Protein AF-A0AAV4VAB2-F1 (afdb_monomer_lite)

Sequence (77 aa):
MNRVKEIRSISEPLQWNYVPGNLNPADLPSRGCSVNTLIARRWWEGAAWLTEEEELWPISNLYPNKNVVNAEKKNQL

Foldseek 3Di:
DDVVVVCVVVDDPVPDADDDLVQQLCNDVVVDDDPVSNVVSVNVVTGPCVPPDPVSPPHPPDPDPVVVVVVVVVVVD

Organism: Caerostris extrusa (NCBI:txid172846)

pLDDT: mean 81.91, std 10.92, range [44.25, 96.5]

Secondary structure (DSSP, 8-state):
--HHHHHHHH--GGG-----GGG-TTHHHHH---HHHHHHTTGGG--GGGGS-GGGS--------HHHHHHHHHTT-

Structure (mmCIF, N/CA/C/O backbone):
data_AF-A0AAV4VAB2-F1
#
_entry.id   AF-A0AAV4VAB2-F1
#
loop_
_atom_site.group_PDB
_atom_site.id
_atom_site.type_symbol
_atom_site.label_atom_id
_atom_site.label_alt_id
_atom_site.label_comp_id
_atom_site.label_asym_id
_atom_site.label_entity_id
_atom_site.label_seq_id
_atom_site.pdbx_PDB_ins_code
_atom_site.Cartn_x
_atom_site.Cartn_y
_atom_site.Cartn_z
_atom_site.occupancy
_atom_site.B_iso_or_equiv
_atom_site.auth_seq_id
_atom_site.auth_comp_id
_atom_site.auth_asym_id
_atom_site.auth_atom_id
_atom_site.pdbx_PDB_model_num
ATOM 1 N N . MET A 1 1 ? -16.807 11.658 -8.171 1.00 72.75 1 MET A N 1
ATOM 2 C CA . MET A 1 1 ? -16.478 10.554 -7.243 1.00 72.75 1 MET A CA 1
ATOM 3 C C . MET A 1 1 ? -15.633 11.118 -6.112 1.00 72.75 1 MET A C 1
ATOM 5 O O . MET A 1 1 ? -14.658 11.794 -6.403 1.00 72.75 1 MET A O 1
ATOM 9 N N . ASN A 1 2 ? -16.024 10.932 -4.850 1.00 92.19 2 ASN A N 1
ATOM 10 C CA . ASN A 1 2 ? -15.233 11.375 -3.699 1.00 92.19 2 ASN A CA 1
ATOM 11 C C . ASN A 1 2 ? -14.743 10.128 -2.955 1.00 92.19 2 ASN A C 1
ATOM 13 O O . ASN A 1 2 ? -15.499 9.537 -2.187 1.00 92.19 2 ASN A O 1
ATOM 17 N N . ARG A 1 3 ? -13.489 9.737 -3.208 1.00 92.06 3 ARG A N 1
ATOM 18 C CA . ARG A 1 3 ? -12.884 8.519 -2.644 1.00 92.06 3 ARG A CA 1
ATOM 19 C C . ARG A 1 3 ? -12.859 8.539 -1.118 1.00 92.06 3 ARG A C 1
ATOM 21 O O . ARG A 1 3 ? -13.050 7.504 -0.500 1.00 92.06 3 ARG A O 1
ATOM 28 N N . VAL A 1 4 ? -12.703 9.714 -0.504 1.00 91.75 4 VAL A N 1
ATOM 29 C CA . VAL A 1 4 ? -12.721 9.848 0.961 1.00 91.75 4 VAL A CA 1
ATOM 30 C C . VAL A 1 4 ? -14.093 9.481 1.524 1.00 91.75 4 VAL A C 1
ATOM 32 O O . VAL A 1 4 ? -14.169 8.742 2.499 1.00 91.75 4 VAL A O 1
ATOM 35 N N . LYS A 1 5 ? -15.184 9.961 0.911 1.00 94.00 5 LYS A N 1
ATOM 36 C CA . LYS A 1 5 ? -16.547 9.597 1.339 1.00 94.00 5 LYS A CA 1
ATOM 37 C C . LYS A 1 5 ? -16.820 8.103 1.165 1.00 94.00 5 LYS A C 1
ATOM 39 O O . LYS A 1 5 ? -17.419 7.503 2.045 1.00 94.00 5 LYS A O 1
ATOM 44 N N . GLU A 1 6 ? -16.372 7.527 0.055 1.00 95.94 6 GLU A N 1
ATOM 45 C CA . GLU A 1 6 ? -16.524 6.100 -0.242 1.00 95.94 6 GLU A CA 1
ATOM 46 C C . GLU A 1 6 ? -15.787 5.229 0.786 1.00 95.94 6 GLU A C 1
ATOM 48 O O . GLU A 1 6 ? -16.413 4.395 1.432 1.00 95.94 6 GLU A O 1
ATOM 53 N N . ILE A 1 7 ? -14.498 5.484 1.033 1.00 93.44 7 ILE A N 1
ATOM 54 C CA . ILE A 1 7 ? -13.692 4.723 2.004 1.00 93.44 7 ILE A CA 1
ATOM 55 C C . ILE A 1 7 ? -14.293 4.824 3.414 1.00 93.44 7 ILE A C 1
ATOM 57 O O . ILE A 1 7 ? -14.433 3.814 4.098 1.00 93.44 7 ILE A O 1
ATOM 61 N N . ARG A 1 8 ? -14.724 6.024 3.827 1.00 94.00 8 ARG A N 1
ATOM 62 C CA . ARG A 1 8 ? -15.388 6.245 5.125 1.00 94.00 8 ARG A CA 1
ATOM 63 C C . ARG A 1 8 ? -16.774 5.607 5.236 1.00 94.00 8 ARG A C 1
ATOM 65 O O . ARG A 1 8 ? -17.299 5.532 6.336 1.00 94.00 8 ARG A O 1
ATOM 72 N N . SER A 1 9 ? -17.389 5.201 4.123 1.00 96.31 9 SER A N 1
ATOM 73 C CA . SER A 1 9 ? -18.669 4.480 4.142 1.00 96.31 9 SER A CA 1
ATOM 74 C C . SER A 1 9 ? -18.509 2.969 4.321 1.00 96.31 9 SER A C 1
ATOM 76 O O . SER A 1 9 ? -19.482 2.302 4.652 1.00 96.31 9 SER A O 1
ATOM 78 N N . ILE A 1 10 ? -17.296 2.438 4.113 1.00 96.50 10 ILE A N 1
ATOM 79 C CA . ILE A 1 10 ? -16.998 0.997 4.165 1.00 96.50 10 ILE A CA 1
ATOM 80 C C . ILE A 1 10 ? -15.936 0.627 5.212 1.00 96.50 10 ILE A C 1
ATOM 82 O O . ILE A 1 10 ? -15.606 -0.546 5.347 1.00 96.50 10 ILE A O 1
ATOM 86 N N . SER A 1 11 ? -15.363 1.606 5.916 1.00 95.06 11 SER A N 1
ATOM 87 C CA . SER A 1 11 ? -14.334 1.385 6.936 1.00 95.06 11 SER A CA 1
ATOM 88 C C . SER A 1 11 ? -14.301 2.519 7.959 1.00 95.06 11 SER A C 1
ATOM 90 O O . SER A 1 11 ? -14.565 3.679 7.629 1.00 95.06 11 SER A O 1
ATOM 92 N N . GLU A 1 12 ? -13.920 2.179 9.185 1.00 93.44 12 GLU A N 1
ATOM 93 C CA . GLU A 1 12 ? -13.697 3.119 10.277 1.00 93.44 12 GLU A CA 1
ATOM 94 C C . GLU A 1 12 ? -12.230 3.574 10.330 1.00 93.44 12 GLU A C 1
ATOM 96 O O . GLU A 1 12 ? -11.331 2.772 10.066 1.00 93.44 12 GLU A O 1
ATOM 101 N N . PRO A 1 13 ? -11.938 4.821 10.752 1.00 87.75 13 PRO A N 1
ATOM 102 C CA . PRO A 1 13 ? -10.563 5.316 10.864 1.00 87.75 13 PRO A CA 1
ATOM 103 C C . PRO A 1 13 ? -9.650 4.461 11.755 1.00 87.75 13 PRO A C 1
ATOM 105 O O . PRO A 1 13 ? -8.446 4.417 11.532 1.00 87.75 13 PRO A O 1
ATOM 108 N N . LEU A 1 14 ? -10.217 3.777 12.756 1.00 84.88 14 LEU A N 1
ATOM 109 C CA . LEU A 1 14 ? -9.495 2.869 13.657 1.00 84.88 14 LEU A CA 1
ATOM 110 C C . LEU A 1 14 ? -8.952 1.619 12.946 1.00 84.88 14 LEU A C 1
ATOM 112 O O . LEU A 1 14 ? -8.040 0.986 13.460 1.00 84.88 14 LEU A O 1
ATOM 116 N N . GLN A 1 15 ? -9.498 1.273 11.779 1.00 86.25 15 GLN A N 1
ATOM 117 C CA . GLN A 1 15 ? -9.051 0.141 10.963 1.00 86.25 15 GLN A CA 1
ATOM 118 C C . GLN A 1 15 ? -7.913 0.530 10.005 1.00 86.25 15 GLN A C 1
ATOM 120 O O . GLN A 1 15 ? -7.410 -0.309 9.260 1.00 86.25 15 GLN A O 1
ATOM 125 N N . TRP A 1 16 ? -7.539 1.812 9.944 1.00 86.00 16 TRP A N 1
ATOM 126 C CA . TRP A 1 16 ? -6.548 2.298 8.991 1.00 86.00 16 TRP A CA 1
ATOM 127 C C . TRP A 1 16 ? -5.150 2.228 9.595 1.00 86.00 16 TRP A C 1
ATOM 129 O O . TRP A 1 16 ? -4.819 2.962 10.524 1.00 86.00 16 TRP A O 1
ATOM 139 N N . ASN A 1 17 ? -4.306 1.388 9.005 1.00 82.06 17 ASN A N 1
ATOM 140 C CA . ASN A 1 17 ? -2.911 1.243 9.396 1.00 82.06 17 ASN A CA 1
ATOM 141 C C . ASN A 1 17 ? -1.988 1.996 8.433 1.00 82.06 17 ASN A C 1
ATOM 143 O O . ASN A 1 17 ? -2.187 1.997 7.215 1.00 82.06 17 ASN A O 1
ATOM 147 N N . TYR A 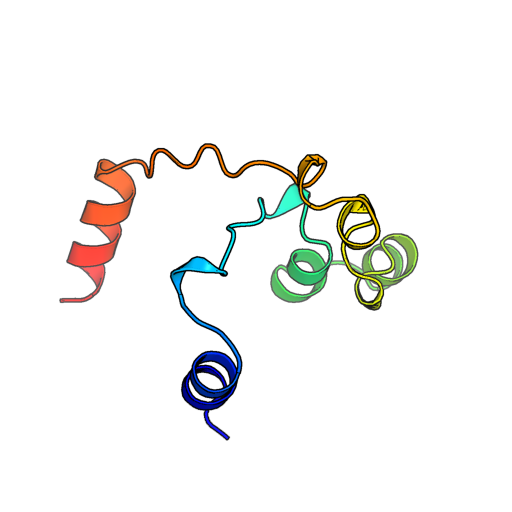1 18 ? -0.952 2.634 8.976 1.00 82.06 18 TYR A N 1
ATOM 148 C CA . TYR A 1 18 ? 0.097 3.220 8.151 1.00 82.06 18 TYR A CA 1
ATOM 149 C C . TYR A 1 18 ? 1.033 2.136 7.628 1.00 82.06 18 TYR A C 1
ATOM 151 O O . TYR A 1 18 ? 1.570 1.344 8.401 1.00 82.06 18 TYR A O 1
ATOM 159 N N . VAL A 1 19 ? 1.306 2.183 6.326 1.00 81.44 19 VAL A N 1
ATOM 160 C CA . VAL A 1 19 ? 2.309 1.336 5.682 1.00 81.44 19 VAL A CA 1
ATOM 161 C C . VAL A 1 19 ? 3.524 2.193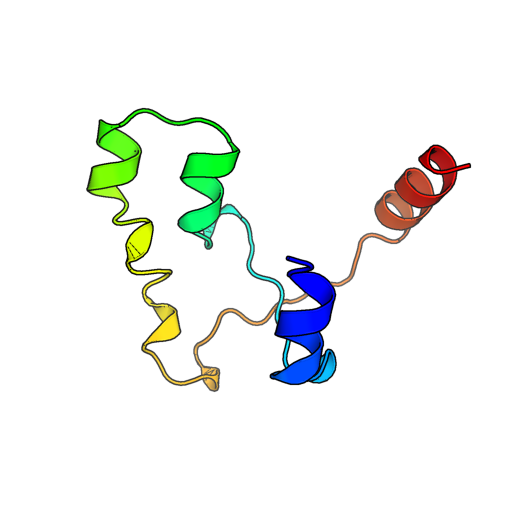 5.317 1.00 81.44 19 VAL A C 1
ATOM 163 O O . VAL A 1 19 ? 3.377 3.153 4.552 1.00 81.44 19 VAL A O 1
ATOM 166 N N . PRO A 1 20 ? 4.732 1.862 5.811 1.00 80.62 20 PRO A N 1
ATOM 167 C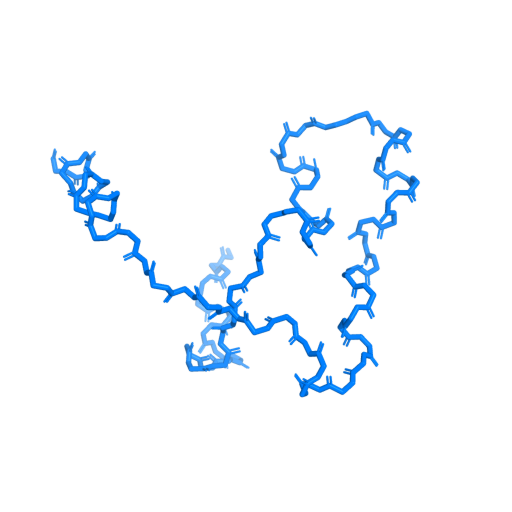 CA . PRO A 1 20 ? 5.964 2.497 5.358 1.00 80.62 20 PRO A CA 1
ATOM 168 C C . PRO A 1 20 ? 6.099 2.440 3.832 1.00 80.62 20 PRO A C 1
ATOM 170 O O . PRO A 1 20 ? 5.878 1.394 3.228 1.00 80.62 20 PRO A O 1
ATOM 173 N N . GLY A 1 21 ? 6.498 3.544 3.192 1.00 80.19 21 GLY A N 1
ATOM 174 C CA . GLY A 1 21 ? 6.542 3.628 1.722 1.00 80.19 21 GLY A CA 1
ATOM 175 C C . GLY A 1 21 ? 7.425 2.560 1.060 1.00 80.19 21 GLY A C 1
ATOM 176 O O . GLY A 1 21 ? 7.075 2.021 0.018 1.00 80.19 21 GLY A O 1
ATOM 177 N N . ASN A 1 22 ? 8.524 2.157 1.707 1.00 80.00 22 ASN A N 1
ATOM 178 C CA . ASN A 1 22 ? 9.384 1.065 1.234 1.00 80.00 22 ASN A CA 1
ATOM 179 C C . ASN A 1 22 ? 8.720 -0.324 1.297 1.00 80.00 22 ASN A C 1
ATOM 181 O O . ASN A 1 22 ? 9.193 -1.245 0.633 1.00 80.00 22 ASN A O 1
ATOM 185 N N . LEU A 1 23 ? 7.657 -0.473 2.092 1.00 82.75 23 LEU A N 1
ATOM 186 C CA . LEU A 1 23 ? 6.842 -1.682 2.213 1.00 82.75 23 LEU A CA 1
ATOM 187 C C . LEU A 1 23 ? 5.534 -1.594 1.414 1.00 82.75 23 LEU A C 1
ATOM 189 O O . LEU A 1 23 ? 4.789 -2.569 1.403 1.00 82.75 23 LEU A O 1
ATOM 193 N N . ASN A 1 24 ? 5.253 -0.462 0.755 1.00 86.19 24 ASN A N 1
ATOM 194 C CA . ASN A 1 24 ? 4.060 -0.253 -0.060 1.00 86.19 24 ASN A CA 1
ATOM 195 C C . ASN A 1 24 ? 4.408 -0.275 -1.562 1.00 86.19 24 ASN A C 1
ATOM 197 O O . ASN A 1 24 ? 4.862 0.736 -2.103 1.00 86.19 24 ASN A O 1
ATOM 201 N N . PRO A 1 25 ? 4.152 -1.378 -2.286 1.00 85.12 25 PRO A N 1
ATOM 202 C CA . PRO A 1 25 ? 4.401 -1.449 -3.726 1.00 85.12 25 PRO A CA 1
ATOM 203 C C . PRO A 1 25 ? 3.610 -0.415 -4.539 1.00 85.12 25 PRO A C 1
ATOM 205 O O . PRO A 1 25 ? 4.080 0.012 -5.593 1.00 85.12 25 PRO A O 1
ATOM 208 N N . ALA A 1 26 ? 2.452 0.035 -4.044 1.00 83.81 26 ALA A N 1
ATOM 209 C CA . ALA A 1 26 ? 1.646 1.066 -4.695 1.00 83.81 26 ALA A CA 1
ATOM 210 C C . ALA A 1 26 ? 2.270 2.475 -4.606 1.00 83.81 26 ALA A C 1
ATOM 212 O O . ALA A 1 26 ? 1.832 3.372 -5.323 1.00 83.81 26 ALA A O 1
ATOM 213 N N . ASP A 1 27 ? 3.317 2.670 -3.792 1.00 85.50 27 ASP A N 1
ATOM 214 C CA . ASP A 1 27 ? 4.107 3.912 -3.745 1.00 85.50 27 ASP A CA 1
ATOM 215 C C . ASP A 1 27 ? 5.109 4.024 -4.917 1.00 85.50 27 ASP A C 1
ATOM 217 O O . ASP A 1 27 ? 5.650 5.086 -5.216 1.00 85.50 27 ASP A O 1
ATOM 221 N N . LEU A 1 28 ? 5.384 2.925 -5.624 1.00 82.62 28 LEU A N 1
ATOM 222 C CA . LEU A 1 28 ? 6.280 2.935 -6.782 1.00 82.62 28 LEU A CA 1
ATOM 223 C C . LEU A 1 28 ? 5.730 3.743 -7.969 1.00 82.62 28 LEU A C 1
ATOM 225 O O . LEU A 1 28 ? 6.471 4.581 -8.491 1.00 82.62 28 LEU A O 1
ATOM 229 N N . PRO A 1 29 ? 4.472 3.542 -8.414 1.00 79.69 29 PRO A N 1
ATOM 230 C CA . PRO A 1 29 ? 3.922 4.337 -9.507 1.00 79.69 29 PRO A CA 1
ATOM 231 C C . PRO A 1 29 ? 3.733 5.816 -9.144 1.00 79.69 29 PRO A C 1
ATOM 233 O O . PRO A 1 29 ? 3.850 6.657 -10.032 1.00 79.69 29 PRO A O 1
ATOM 236 N N . SER A 1 30 ? 3.495 6.164 -7.872 1.00 82.25 30 SER A N 1
ATOM 237 C CA . SER A 1 30 ? 3.318 7.562 -7.441 1.00 82.25 30 SER A CA 1
ATOM 238 C C . SER A 1 30 ? 4.625 8.364 -7.438 1.00 82.25 30 SER A C 1
ATOM 240 O O . SER A 1 30 ? 4.595 9.565 -7.699 1.00 82.25 30 SER A O 1
ATOM 242 N N . ARG A 1 31 ? 5.776 7.724 -7.180 1.00 80.62 31 ARG A N 1
ATOM 243 C CA . ARG A 1 31 ? 7.101 8.380 -7.192 1.00 80.62 31 ARG A CA 1
ATOM 244 C C . ARG A 1 31 ? 7.727 8.525 -8.577 1.00 80.62 31 ARG A C 1
ATOM 246 O O . ARG A 1 31 ? 8.692 9.269 -8.724 1.00 80.62 31 ARG A O 1
ATOM 253 N N . GLY A 1 32 ? 7.200 7.809 -9.567 1.00 81.19 32 GLY A N 1
ATOM 254 C CA . GLY A 1 32 ? 7.808 7.683 -10.886 1.00 81.19 32 GLY A CA 1
ATOM 255 C C . GLY A 1 32 ? 8.969 6.690 -10.861 1.00 81.19 32 GLY A C 1
ATOM 256 O O . GLY A 1 32 ? 10.059 6.972 -10.368 1.00 81.19 32 GLY A O 1
ATOM 257 N N . CYS A 1 33 ? 8.748 5.504 -11.418 1.00 86.00 33 CYS A N 1
ATOM 258 C CA . CYS A 1 33 ? 9.798 4.517 -11.638 1.00 86.00 33 CYS A CA 1
ATOM 259 C C . CYS A 1 33 ? 9.689 3.928 -13.048 1.00 86.00 33 CYS A C 1
ATOM 261 O O . CYS A 1 33 ? 8.733 4.190 -13.780 1.00 86.00 33 CYS A O 1
ATOM 263 N N . SER A 1 34 ? 10.704 3.169 -13.466 1.00 91.12 34 SER A N 1
ATOM 264 C CA . SER A 1 34 ? 10.689 2.550 -14.791 1.00 91.12 34 SER A CA 1
ATOM 265 C C . SER A 1 34 ? 9.603 1.473 -14.883 1.00 91.12 34 SER A C 1
ATOM 267 O O . SER A 1 34 ? 9.277 0.804 -13.899 1.00 91.12 34 SER A O 1
ATOM 269 N N . VAL A 1 35 ? 9.090 1.249 -16.095 1.00 89.88 35 VAL A N 1
ATOM 270 C CA . VAL A 1 35 ? 8.115 0.179 -16.373 1.00 89.88 35 VAL A CA 1
ATOM 271 C C . VAL A 1 35 ? 8.649 -1.187 -15.928 1.00 89.88 35 VAL A C 1
ATOM 273 O O . VAL A 1 35 ? 7.921 -1.965 -15.319 1.00 89.88 35 VAL A O 1
ATOM 276 N N . ASN A 1 36 ? 9.942 -1.449 -16.141 1.00 92.69 36 ASN A N 1
ATOM 277 C CA . ASN A 1 36 ? 10.583 -2.691 -15.704 1.00 92.69 36 ASN A CA 1
ATOM 278 C C . ASN A 1 36 ? 10.525 -2.861 -14.179 1.00 92.69 36 ASN A C 1
ATOM 280 O O . ASN A 1 36 ? 10.240 -3.955 -13.697 1.00 92.69 36 ASN A O 1
ATOM 284 N N . THR A 1 37 ? 10.738 -1.783 -13.416 1.00 89.56 37 THR A N 1
ATOM 285 C CA . THR A 1 37 ? 10.608 -1.809 -11.954 1.00 89.56 37 THR A CA 1
ATOM 286 C C . THR A 1 37 ? 9.164 -2.060 -11.525 1.00 89.56 37 THR A C 1
ATOM 288 O O . THR A 1 37 ? 8.947 -2.860 -10.617 1.00 89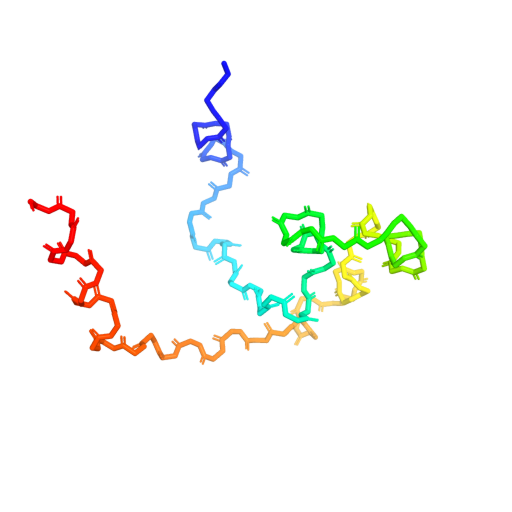.56 37 THR A O 1
ATOM 291 N N . LEU A 1 38 ? 8.179 -1.430 -12.179 1.00 88.38 38 LEU A N 1
ATOM 292 C CA . LEU A 1 38 ? 6.758 -1.660 -11.884 1.00 88.38 38 LEU A CA 1
ATOM 293 C C . LEU A 1 38 ? 6.363 -3.125 -12.084 1.00 88.38 38 LEU A C 1
ATOM 295 O O . LEU A 1 38 ? 5.709 -3.701 -11.215 1.00 88.38 38 LEU A O 1
ATOM 299 N N . ILE A 1 39 ? 6.783 -3.727 -13.200 1.00 88.50 39 ILE A N 1
ATOM 300 C CA . ILE A 1 39 ? 6.487 -5.130 -13.516 1.00 88.50 39 ILE A CA 1
ATOM 301 C C . ILE A 1 39 ? 7.172 -6.057 -12.508 1.00 88.50 39 ILE A C 1
ATOM 303 O O . ILE A 1 39 ? 6.513 -6.905 -11.912 1.00 88.50 39 ILE A O 1
ATOM 307 N N . ALA A 1 40 ? 8.473 -5.869 -12.264 1.00 88.62 40 ALA A N 1
ATOM 308 C CA . ALA A 1 40 ? 9.240 -6.722 -11.356 1.00 88.62 40 ALA A CA 1
ATOM 309 C C . ALA A 1 40 ? 8.716 -6.687 -9.911 1.00 88.62 40 ALA A C 1
ATOM 311 O O . ALA A 1 40 ? 8.797 -7.681 -9.194 1.00 88.62 40 ALA A O 1
ATOM 312 N N . ARG A 1 41 ? 8.173 -5.545 -9.476 1.00 86.88 41 ARG A N 1
ATOM 313 C CA . ARG A 1 41 ? 7.638 -5.348 -8.122 1.00 86.88 41 ARG A CA 1
ATOM 314 C C . ARG A 1 41 ? 6.182 -5.790 -7.964 1.00 86.88 41 ARG A C 1
ATOM 316 O O . ARG A 1 41 ? 5.697 -5.735 -6.840 1.00 86.88 41 ARG A O 1
ATOM 323 N N . ARG A 1 42 ? 5.501 -6.193 -9.049 1.00 87.06 42 ARG A N 1
ATOM 324 C CA . ARG A 1 42 ? 4.096 -6.654 -9.058 1.00 87.06 42 ARG A CA 1
ATOM 325 C C . ARG A 1 42 ? 3.184 -5.727 -8.246 1.00 87.06 42 ARG A C 1
ATOM 327 O O . ARG A 1 42 ? 2.426 -6.169 -7.392 1.00 87.06 42 ARG A O 1
ATOM 334 N N . TRP A 1 43 ? 3.276 -4.418 -8.492 1.00 86.50 43 TRP A N 1
ATOM 335 C CA . TRP A 1 43 ? 2.646 -3.396 -7.640 1.00 86.50 43 TRP A CA 1
ATOM 336 C C . TRP A 1 43 ? 1.127 -3.567 -7.459 1.00 86.50 43 TRP A C 1
ATOM 338 O O . TRP A 1 43 ? 0.578 -3.115 -6.458 1.00 86.50 43 TRP A O 1
ATOM 348 N N . TRP A 1 44 ? 0.462 -4.224 -8.416 1.00 86.88 44 TRP A N 1
ATOM 349 C CA . TRP A 1 44 ? -0.973 -4.512 -8.404 1.00 86.88 44 TRP A CA 1
ATOM 350 C C . TRP A 1 44 ? -1.377 -5.664 -7.470 1.00 86.88 44 TRP A C 1
ATOM 352 O O . TRP A 1 44 ? -2.561 -5.812 -7.190 1.00 86.88 44 TRP A O 1
ATOM 362 N N . GLU A 1 45 ? -0.435 -6.473 -6.986 1.00 87.12 45 GLU A N 1
ATOM 363 C CA . GLU A 1 45 ? -0.721 -7.581 -6.056 1.00 87.12 45 GLU A CA 1
ATOM 364 C C . GLU A 1 45 ? -0.719 -7.143 -4.596 1.00 87.12 45 GLU A C 1
ATOM 366 O O . GLU A 1 45 ? -1.134 -7.894 -3.719 1.00 87.12 45 GLU A O 1
ATOM 371 N N . GLY A 1 46 ? -0.285 -5.911 -4.332 1.00 85.31 46 GLY A N 1
ATOM 372 C CA . GLY A 1 46 ? -0.085 -5.429 -2.978 1.00 85.31 46 GLY A CA 1
ATOM 373 C C . GLY A 1 46 ? 1.168 -6.020 -2.336 1.00 85.31 46 GLY A C 1
ATOM 374 O O . GLY A 1 46 ? 1.995 -6.676 -2.970 1.00 85.31 46 GLY A O 1
ATOM 375 N N . ALA A 1 47 ? 1.361 -5.698 -1.062 1.00 87.38 47 ALA A N 1
ATOM 376 C CA . ALA A 1 47 ? 2.486 -6.214 -0.304 1.00 87.38 47 ALA A CA 1
ATOM 377 C C . ALA A 1 47 ? 2.223 -7.664 0.123 1.00 87.38 47 ALA A C 1
ATOM 379 O O . ALA A 1 47 ? 1.117 -7.980 0.546 1.00 87.38 47 ALA A O 1
ATOM 380 N N . ALA A 1 48 ? 3.245 -8.523 0.066 1.00 85.38 48 ALA A N 1
ATOM 381 C CA . ALA A 1 48 ? 3.101 -9.952 0.365 1.00 85.38 48 ALA A CA 1
ATOM 382 C C . ALA A 1 48 ? 2.509 -10.234 1.757 1.00 85.38 48 ALA A C 1
ATOM 384 O O . ALA A 1 48 ? 1.744 -11.170 1.921 1.00 85.38 48 ALA A O 1
ATOM 385 N N . TRP A 1 49 ? 2.799 -9.389 2.748 1.00 86.88 49 TRP A N 1
ATOM 386 C CA . TRP A 1 49 ? 2.272 -9.552 4.104 1.00 86.88 49 TRP A CA 1
ATOM 387 C C . TRP A 1 49 ? 0.753 -9.330 4.212 1.00 86.88 49 TRP A C 1
ATOM 389 O O . TRP A 1 49 ? 0.173 -9.725 5.212 1.00 86.88 49 TRP A O 1
ATOM 399 N N . LEU A 1 50 ? 0.083 -8.751 3.205 1.00 87.88 50 LEU A N 1
ATOM 400 C CA . LEU A 1 50 ? -1.380 -8.590 3.213 1.00 87.88 50 LEU A CA 1
ATOM 401 C C . LEU A 1 50 ? -2.133 -9.923 3.137 1.00 87.88 50 LEU A C 1
ATOM 403 O O . LEU A 1 50 ? -3.321 -9.960 3.446 1.00 87.88 50 LEU A O 1
ATOM 407 N N . THR A 1 51 ? -1.474 -10.993 2.684 1.00 88.56 51 THR A N 1
ATOM 408 C CA . THR A 1 51 ? -2.054 -12.344 2.656 1.00 88.56 51 THR A CA 1
ATOM 409 C C . THR A 1 51 ? -1.760 -13.147 3.919 1.00 88.56 51 THR A C 1
ATOM 411 O O . THR A 1 51 ? -2.272 -14.253 4.057 1.00 88.56 51 THR A O 1
ATOM 414 N N . GLU A 1 52 ? -0.927 -12.612 4.809 1.00 90.44 52 GLU A N 1
ATOM 415 C CA . GLU A 1 52 ? -0.585 -13.227 6.088 1.00 90.44 52 GLU A CA 1
ATOM 416 C C . GLU A 1 52 ? -1.595 -12.818 7.171 1.00 90.44 52 GLU A C 1
ATOM 418 O O . GLU A 1 52 ? -2.391 -11.890 6.985 1.00 90.44 52 GLU A O 1
ATOM 423 N N . GLU A 1 53 ? -1.542 -13.497 8.318 1.00 91.50 53 GLU A N 1
ATOM 424 C CA . GLU A 1 53 ? -2.317 -13.141 9.513 1.00 91.50 53 GLU A CA 1
ATOM 425 C C . GLU A 1 53 ? -2.051 -11.683 9.937 1.00 91.50 53 GLU A C 1
ATOM 427 O O . GLU A 1 53 ? -0.925 -11.191 9.817 1.00 91.50 53 GLU A O 1
ATOM 432 N N . GLU A 1 54 ? -3.077 -10.980 10.430 1.00 87.44 54 GLU A N 1
ATOM 433 C CA . GLU A 1 54 ? -2.996 -9.548 10.778 1.00 87.44 54 GLU A CA 1
ATOM 434 C C . GLU A 1 54 ? -1.926 -9.279 11.850 1.00 87.44 54 GLU A C 1
ATOM 436 O O . GLU A 1 54 ? -1.252 -8.251 11.837 1.00 87.44 54 GLU A O 1
ATOM 441 N N . GLU A 1 55 ? -1.688 -10.247 12.731 1.00 87.81 55 GLU A N 1
ATOM 442 C CA . GLU A 1 55 ? -0.645 -10.231 13.754 1.00 87.81 55 GLU A CA 1
ATOM 443 C C . GLU A 1 55 ? 0.777 -10.170 13.170 1.00 87.81 55 GLU A C 1
ATOM 445 O O . GLU A 1 55 ? 1.707 -9.718 13.843 1.00 87.81 55 GLU A O 1
ATOM 450 N N . LEU A 1 56 ? 0.956 -10.621 11.924 1.00 86.75 56 LEU A N 1
ATOM 451 C CA . LEU A 1 56 ? 2.221 -10.585 11.187 1.00 86.75 56 LEU A CA 1
ATOM 452 C C . LEU A 1 56 ? 2.372 -9.318 10.341 1.00 86.75 56 LEU A C 1
ATOM 454 O O . LEU A 1 56 ? 3.429 -9.098 9.738 1.00 86.75 56 LEU A O 1
ATOM 458 N N . TRP A 1 57 ? 1.339 -8.476 10.276 1.00 87.81 57 TRP A N 1
ATOM 459 C CA . TRP A 1 57 ? 1.413 -7.234 9.524 1.00 87.81 57 TRP A CA 1
ATOM 460 C C . TRP A 1 57 ? 2.431 -6.289 10.171 1.00 87.81 57 TRP A C 1
ATOM 462 O O . TRP A 1 57 ? 2.638 -6.304 11.389 1.00 87.81 57 TRP A O 1
ATOM 472 N N . PRO A 1 58 ? 3.106 -5.441 9.376 1.00 83.19 58 PRO A N 1
ATOM 473 C CA . PRO A 1 58 ? 4.065 -4.494 9.914 1.00 83.19 58 PRO A CA 1
ATOM 474 C C . PRO A 1 58 ? 3.359 -3.540 10.881 1.00 83.19 58 PRO A C 1
ATOM 476 O O . PRO A 1 58 ? 2.603 -2.659 10.471 1.00 83.19 58 PRO A O 1
ATOM 479 N N . ILE A 1 59 ? 3.644 -3.694 12.176 1.00 74.38 59 ILE A N 1
ATOM 480 C CA . ILE A 1 59 ? 3.128 -2.798 13.207 1.00 74.38 59 ILE A CA 1
ATOM 481 C C . ILE A 1 59 ? 3.695 -1.410 12.939 1.00 74.38 59 ILE A C 1
ATOM 483 O O . ILE A 1 59 ? 4.910 -1.182 12.975 1.00 74.38 59 ILE A O 1
ATOM 487 N N . SER A 1 60 ? 2.804 -0.455 12.687 1.00 67.31 60 SER A N 1
ATOM 488 C CA . SER A 1 60 ? 3.197 0.937 12.558 1.00 67.31 60 SER A CA 1
ATOM 489 C C . SER A 1 60 ? 3.595 1.448 13.951 1.00 67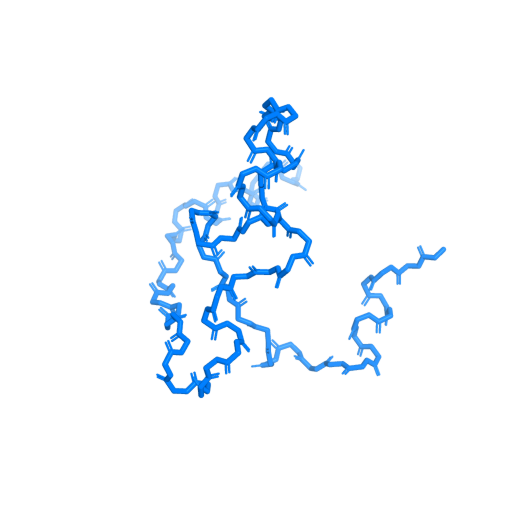.31 60 SER A C 1
ATOM 491 O O . SER A 1 60 ? 2.764 1.913 14.728 1.00 67.31 60 SER A O 1
ATOM 493 N N . ASN A 1 61 ? 4.883 1.367 14.294 1.00 63.09 61 ASN A N 1
ATOM 494 C CA . ASN A 1 61 ? 5.458 2.088 15.434 1.00 63.09 61 ASN A CA 1
ATOM 495 C C . ASN A 1 61 ? 5.587 3.573 15.070 1.00 63.09 61 ASN A C 1
ATOM 497 O O . ASN A 1 61 ? 6.672 4.153 15.028 1.00 63.09 61 ASN A O 1
ATOM 501 N N . LEU A 1 62 ? 4.459 4.192 14.733 1.00 60.88 62 LEU A N 1
ATOM 502 C CA . LEU A 1 62 ? 4.382 5.613 14.489 1.00 60.88 62 LEU A CA 1
ATOM 503 C C . LEU A 1 62 ? 4.308 6.315 15.836 1.00 60.88 62 LEU A C 1
ATOM 505 O O . LEU A 1 62 ? 3.236 6.522 16.390 1.00 60.88 62 LEU A O 1
ATOM 509 N N . TYR A 1 63 ? 5.460 6.743 16.335 1.00 59.84 63 TYR A N 1
ATOM 510 C CA . TYR A 1 63 ? 5.508 7.992 17.078 1.00 59.84 63 TYR A CA 1
ATOM 511 C C . TYR A 1 63 ? 5.669 9.090 16.029 1.00 59.84 63 TYR A C 1
ATOM 513 O O . TYR A 1 63 ? 6.778 9.274 15.520 1.00 59.84 63 TYR A O 1
ATOM 521 N N . PRO A 1 64 ? 4.589 9.796 15.635 1.00 64.12 64 PRO A N 1
ATOM 522 C CA . PRO A 1 64 ? 4.710 10.865 14.662 1.00 64.12 64 PRO A CA 1
ATOM 523 C C . PRO A 1 64 ? 5.703 11.880 15.212 1.00 64.12 64 PRO A C 1
ATOM 525 O O . PRO A 1 64 ? 5.574 12.328 16.358 1.00 64.12 64 PRO A O 1
ATOM 528 N N . ASN A 1 65 ? 6.697 12.253 14.411 1.00 71.56 65 ASN A N 1
ATOM 529 C CA . ASN A 1 65 ? 7.602 13.313 14.810 1.00 71.56 65 ASN A CA 1
ATOM 530 C C . ASN A 1 65 ? 6.791 14.613 14.905 1.00 71.56 65 ASN A C 1
ATOM 532 O O . ASN A 1 65 ? 6.450 15.224 13.890 1.00 71.56 65 ASN A O 1
ATOM 536 N N . LYS A 1 66 ? 6.471 15.023 16.138 1.00 72.62 66 LYS A N 1
ATOM 537 C CA . LYS A 1 66 ? 5.628 16.192 16.424 1.00 72.62 66 LYS A CA 1
ATOM 538 C C . LYS A 1 66 ? 6.153 17.456 15.741 1.00 72.62 66 LYS A C 1
ATOM 540 O O . LYS A 1 66 ? 5.357 18.310 15.367 1.00 72.62 66 LYS A O 1
ATOM 545 N N . ASN A 1 67 ? 7.464 17.559 15.521 1.00 73.75 67 ASN A N 1
ATOM 546 C CA . ASN A 1 67 ? 8.068 18.711 14.858 1.00 73.75 67 ASN A CA 1
ATOM 547 C C . ASN A 1 67 ? 7.709 18.766 13.366 1.00 73.75 67 ASN A C 1
ATOM 549 O O . ASN A 1 67 ? 7.371 19.838 12.874 1.00 73.75 67 ASN A O 1
ATOM 553 N N . VAL A 1 68 ? 7.706 17.621 12.672 1.00 72.81 68 VAL A N 1
ATOM 554 C CA . VAL A 1 68 ? 7.313 17.527 11.253 1.00 72.81 68 VAL A CA 1
ATOM 555 C C . VAL A 1 68 ? 5.825 17.832 11.094 1.00 72.81 68 VAL A C 1
ATOM 557 O O . VAL A 1 68 ? 5.456 18.697 10.305 1.00 72.81 68 VAL A O 1
ATOM 560 N N . VAL A 1 69 ? 4.976 17.210 11.920 1.00 74.44 69 VAL A N 1
ATOM 561 C CA . VAL A 1 69 ? 3.518 17.432 11.887 1.00 74.44 69 VAL A CA 1
ATOM 562 C C . VAL A 1 69 ? 3.172 18.907 12.117 1.00 74.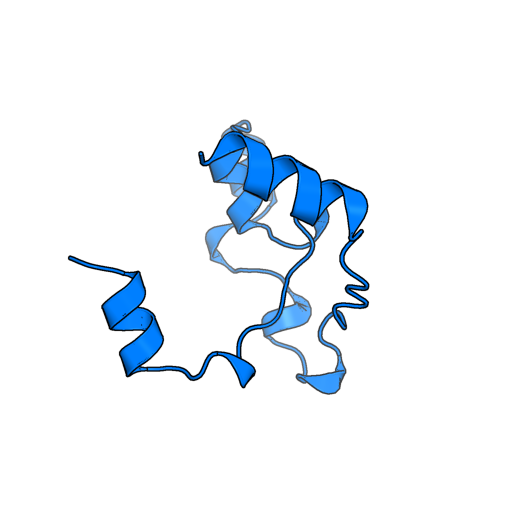44 69 VAL A C 1
ATOM 564 O O . VAL A 1 69 ? 2.304 19.469 11.451 1.00 74.44 69 VAL A O 1
ATOM 567 N N . ASN A 1 70 ? 3.857 19.559 13.058 1.00 74.88 70 ASN A N 1
ATOM 568 C CA . ASN A 1 70 ? 3.630 20.971 13.354 1.00 74.88 70 ASN A CA 1
ATOM 569 C C . ASN A 1 70 ? 4.159 21.904 12.256 1.00 74.88 70 ASN A C 1
ATOM 571 O O . ASN A 1 70 ? 3.590 22.977 12.065 1.00 74.88 70 ASN A O 1
ATOM 575 N N . ALA A 1 71 ? 5.225 21.526 11.547 1.00 76.12 71 ALA A N 1
ATOM 576 C CA . ALA A 1 71 ? 5.750 22.303 10.428 1.00 76.12 71 ALA A CA 1
ATOM 577 C C . ALA A 1 71 ? 4.796 22.275 9.223 1.00 76.12 71 ALA A C 1
ATOM 579 O O . ALA A 1 71 ? 4.525 23.323 8.643 1.00 76.12 71 ALA A O 1
ATOM 580 N N . GLU A 1 72 ? 4.213 21.118 8.899 1.00 70.19 72 GLU A N 1
ATOM 581 C CA . GLU A 1 72 ? 3.233 21.011 7.809 1.00 70.19 72 GLU A CA 1
ATOM 582 C C . GLU A 1 72 ? 1.944 21.790 8.096 1.00 70.19 72 GLU A C 1
ATOM 584 O O . GLU A 1 72 ? 1.433 22.471 7.208 1.00 70.19 72 GLU A O 1
ATOM 589 N N . LYS A 1 73 ? 1.460 21.786 9.349 1.00 66.31 73 LYS A N 1
ATOM 590 C CA . LYS A 1 73 ? 0.295 22.594 9.760 1.00 66.31 73 LYS A CA 1
ATOM 591 C C . LYS A 1 73 ? 0.495 24.097 9.557 1.00 66.31 73 LYS A C 1
ATOM 593 O O . LYS A 1 73 ? -0.477 24.803 9.318 1.00 66.31 73 LYS A O 1
ATOM 598 N N . LYS A 1 74 ? 1.732 24.594 9.665 1.00 59.81 74 LYS A N 1
ATOM 599 C CA . LYS A 1 74 ? 2.045 26.017 9.456 1.00 59.81 74 LYS A CA 1
ATOM 600 C C . LYS A 1 74 ? 2.077 26.415 7.980 1.00 59.81 74 LYS A C 1
ATOM 602 O O . LYS A 1 74 ? 1.865 27.581 7.692 1.00 59.81 74 LYS A O 1
ATOM 607 N N . ASN A 1 75 ? 2.305 25.467 7.070 1.00 56.53 75 ASN A N 1
ATOM 608 C CA . ASN A 1 75 ? 2.338 25.712 5.623 1.00 56.53 75 ASN A CA 1
ATOM 609 C C . ASN A 1 75 ? 0.953 25.606 4.954 1.00 56.53 75 ASN A C 1
ATOM 611 O O . ASN A 1 75 ? 0.852 25.741 3.738 1.00 56.53 75 ASN A O 1
ATOM 615 N N . GLN A 1 76 ? -0.101 25.324 5.728 1.00 50.53 76 GLN A N 1
ATOM 616 C CA . GLN A 1 76 ? -1.494 25.265 5.267 1.00 50.53 76 GLN A CA 1
ATOM 617 C C . GLN A 1 76 ? -2.345 26.452 5.767 1.00 50.53 76 GLN A C 1
ATOM 619 O O . GLN A 1 76 ? -3.572 26.391 5.680 1.00 50.53 76 GLN A O 1
ATOM 624 N N . LEU A 1 77 ? -1.710 27.511 6.287 1.00 44.25 77 LEU A N 1
ATOM 625 C CA . LEU A 1 77 ? -2.335 28.790 6.650 1.00 44.25 77 LEU A CA 1
ATOM 626 C C . LEU A 1 77 ? -1.823 29.916 5.752 1.00 44.25 77 LEU A C 1
ATOM 628 O O . LEU A 1 77 ? -0.598 29.939 5.498 1.00 44.25 77 LEU A O 1
#

Radius of gyration: 15.71 Å; chains: 1; bounding box: 29×42×34 Å